Protein AF-A0A2D8F905-F1 (afdb_monomer_lite)

Foldseek 3Di:
DDDDDDDDDDPVVLVVVVVVDDPVVVLVCLVVVNCVVSDDDDDPVDDDPDDDPVSVVVVVVD

Secondary structure (DSSP, 8-state):
-----------HHHHHHHHTS-HHHHHHHHHTT-SGGGPPPPPTT---S----HHHHHHTT-

Sequence (62 aa):
MGLELVLLLVDRPRLATLLERTWDEVDTAMEATQLRHARPDADARLVRPFDIDAEAEWLDWS

Structure (mmCIF, N/CA/C/O backbone):
data_AF-A0A2D8F905-F1
#
_entry.id   AF-A0A2D8F905-F1
#
loop_
_atom_site.group_PDB
_atom_site.id
_atom_site.type_symbol
_atom_site.label_atom_id
_atom_site.label_alt_id
_atom_site.label_comp_id
_atom_site.label_asym_id
_atom_site.label_entity_id
_atom_site.label_seq_id
_atom_site.pdbx_PDB_ins_code
_atom_site.Cartn_x
_atom_site.Cartn_y
_atom_site.Cartn_z
_atom_site.occupancy
_atom_site.B_iso_or_equiv
_atom_site.auth_seq_id
_atom_site.auth_comp_id
_atom_site.auth_asym_id
_atom_site.auth_atom_id
_atom_site.pdbx_PDB_model_num
ATOM 1 N N . MET A 1 1 ? -0.246 15.559 -27.546 1.00 45.62 1 MET A N 1
ATOM 2 C CA . MET A 1 1 ? -0.942 15.058 -26.345 1.00 45.62 1 MET A CA 1
ATOM 3 C C . MET A 1 1 ? -0.970 13.548 -26.450 1.00 45.62 1 MET A C 1
ATOM 5 O O . MET A 1 1 ? -1.705 13.028 -27.280 1.00 45.62 1 MET A O 1
ATOM 9 N N . GLY A 1 2 ? -0.054 12.872 -25.757 1.00 63.62 2 GLY A N 1
ATOM 10 C CA . GLY A 1 2 ? -0.009 11.411 -25.740 1.00 63.62 2 GLY A CA 1
ATOM 11 C C . GLY A 1 2 ? -1.100 10.879 -24.818 1.00 63.62 2 GLY A C 1
ATOM 12 O O . GLY A 1 2 ? -1.369 11.485 -23.787 1.00 63.62 2 GLY A O 1
ATOM 13 N N . LEU A 1 3 ? -1.750 9.787 -25.208 1.00 58.75 3 LEU A N 1
ATOM 14 C CA . LEU A 1 3 ? -2.616 9.025 -24.312 1.00 58.75 3 LEU A CA 1
ATOM 15 C C . LEU A 1 3 ? -1.733 8.376 -23.240 1.00 58.75 3 LEU A C 1
ATOM 17 O O . LEU A 1 3 ? -0.963 7.470 -23.551 1.00 58.75 3 LEU A O 1
ATOM 21 N N . GLU A 1 4 ? -1.828 8.851 -22.001 1.00 65.50 4 GLU A N 1
ATOM 22 C CA . GLU A 1 4 ? -1.252 8.168 -20.843 1.00 65.50 4 GLU A CA 1
ATOM 23 C C . GLU A 1 4 ? -2.196 7.036 -20.431 1.00 65.50 4 GLU A C 1
ATOM 25 O O . GLU A 1 4 ? -3.352 7.258 -20.071 1.00 65.50 4 GLU A O 1
ATOM 30 N N . LEU A 1 5 ? -1.719 5.797 -20.548 1.00 65.69 5 LEU A N 1
ATOM 31 C CA . LEU A 1 5 ? -2.458 4.617 -20.121 1.00 65.69 5 LEU A CA 1
ATOM 32 C C . LEU A 1 5 ? -2.136 4.343 -18.649 1.00 65.69 5 LEU A C 1
ATOM 34 O O . LEU A 1 5 ? -1.026 3.925 -18.327 1.00 65.69 5 LEU A O 1
ATOM 38 N N . VAL A 1 6 ? -3.118 4.528 -17.768 1.00 64.94 6 VAL A N 1
ATOM 39 C CA . VAL A 1 6 ? -3.022 4.093 -16.369 1.00 64.94 6 VAL A CA 1
ATOM 40 C C . VAL A 1 6 ? -3.486 2.640 -16.289 1.00 64.94 6 VAL A C 1
ATOM 42 O O . VAL A 1 6 ? -4.669 2.344 -16.454 1.00 64.94 6 VAL A O 1
ATOM 45 N N . LEU A 1 7 ? -2.547 1.719 -16.074 1.00 68.88 7 LEU A N 1
ATOM 46 C CA . LEU A 1 7 ? -2.848 0.306 -15.859 1.00 68.88 7 LEU A CA 1
ATOM 47 C C . LEU A 1 7 ? -2.953 0.029 -14.357 1.00 68.88 7 LEU A C 1
ATOM 49 O O . LEU A 1 7 ? -1.967 0.154 -13.635 1.00 68.88 7 LEU A O 1
ATOM 53 N N . LEU A 1 8 ? -4.131 -0.399 -13.901 1.00 69.75 8 LEU A N 1
ATOM 54 C CA . LEU A 1 8 ? -4.332 -0.864 -12.531 1.00 69.75 8 LEU A CA 1
ATOM 55 C C . LEU A 1 8 ? -4.179 -2.387 -12.478 1.00 69.75 8 LEU A C 1
ATOM 57 O O . LEU A 1 8 ? -5.069 -3.127 -12.900 1.00 69.75 8 LEU A O 1
ATOM 61 N N . LEU A 1 9 ? -3.051 -2.855 -11.947 1.00 80.12 9 LEU A N 1
ATOM 62 C CA . LEU A 1 9 ? -2.908 -4.244 -11.529 1.00 80.12 9 LEU A CA 1
ATOM 63 C C . LEU A 1 9 ? -3.287 -4.390 -10.061 1.00 80.12 9 LEU A C 1
ATOM 65 O O . LEU A 1 9 ? -2.797 -3.657 -9.209 1.00 80.12 9 LEU A O 1
ATOM 69 N N . VAL A 1 10 ? -4.121 -5.386 -9.775 1.00 85.50 10 VAL A N 1
ATOM 70 C CA . VAL A 1 10 ? -4.571 -5.693 -8.418 1.00 85.50 10 VAL A CA 1
ATOM 71 C C . VAL A 1 10 ? -4.118 -7.096 -8.041 1.00 85.50 10 VAL A C 1
ATOM 73 O O . VAL A 1 10 ? -4.527 -8.079 -8.665 1.00 85.50 10 VAL A O 1
ATOM 76 N N . ASP A 1 11 ? -3.323 -7.191 -6.978 1.00 90.00 11 ASP A N 1
ATOM 77 C CA . ASP A 1 11 ? -3.076 -8.451 -6.282 1.00 90.00 11 ASP A CA 1
ATOM 78 C C . ASP A 1 11 ? -4.317 -8.789 -5.440 1.00 90.00 11 ASP A C 1
ATOM 80 O O . ASP A 1 11 ? -4.587 -8.172 -4.408 1.00 90.00 11 ASP A O 1
ATOM 84 N N . ARG A 1 12 ? -5.124 -9.736 -5.933 1.00 92.44 12 ARG A N 1
ATOM 85 C CA . ARG A 1 12 ? -6.412 -10.092 -5.318 1.00 92.44 12 ARG A CA 1
ATOM 86 C C . ARG A 1 12 ? -6.265 -10.617 -3.883 1.00 92.44 12 ARG A C 1
ATOM 88 O O . ARG A 1 12 ? -7.013 -10.129 -3.039 1.00 92.44 12 ARG A O 1
ATOM 95 N N . PRO A 1 13 ? -5.353 -11.566 -3.577 1.00 91.38 13 PRO A N 1
ATOM 96 C CA . PRO A 1 13 ? -5.108 -11.983 -2.198 1.00 91.38 13 PRO A CA 1
ATOM 97 C C . PRO A 1 13 ? -4.798 -10.819 -1.2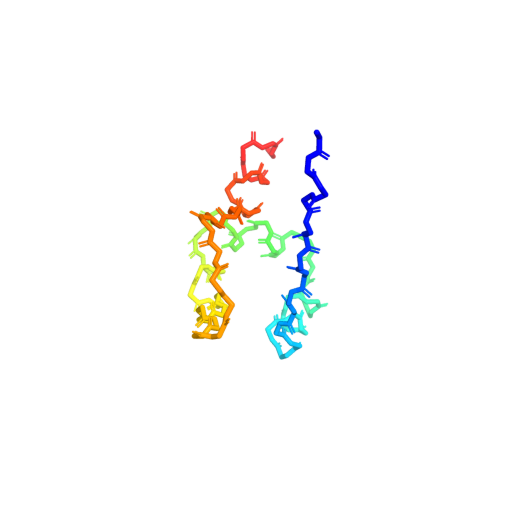56 1.00 91.38 13 PRO A C 1
ATOM 99 O O . PRO A 1 13 ? -5.404 -10.723 -0.194 1.00 91.38 13 PRO A O 1
ATOM 102 N N . ARG A 1 14 ? -3.900 -9.906 -1.644 1.00 90.00 14 ARG A N 1
ATOM 103 C CA . ARG A 1 14 ? -3.520 -8.766 -0.790 1.00 90.00 14 ARG A CA 1
ATOM 104 C C . ARG A 1 14 ? -4.649 -7.752 -0.635 1.00 90.00 14 ARG A C 1
ATOM 106 O O . ARG A 1 14 ? -4.817 -7.191 0.441 1.00 90.00 14 ARG A O 1
ATOM 113 N N . LEU A 1 15 ? -5.452 -7.540 -1.677 1.00 91.88 15 LEU A N 1
ATOM 114 C CA . LEU A 1 15 ? -6.644 -6.702 -1.565 1.00 91.88 15 LEU A CA 1
ATOM 115 C C . LEU A 1 15 ? -7.656 -7.308 -0.585 1.00 91.88 15 LEU A C 1
ATOM 117 O O . LEU A 1 15 ? -8.219 -6.583 0.227 1.00 91.88 15 LEU A O 1
ATOM 121 N N . ALA A 1 16 ? -7.871 -8.625 -0.624 1.00 93.44 16 ALA A N 1
ATOM 122 C CA . ALA A 1 16 ? -8.792 -9.284 0.297 1.00 93.44 16 ALA A CA 1
ATOM 123 C C . ALA A 1 16 ? -8.385 -9.072 1.766 1.00 93.44 16 ALA A C 1
ATOM 125 O O . ALA A 1 16 ? -9.239 -8.722 2.573 1.00 93.44 16 ALA A O 1
ATOM 126 N N . THR A 1 17 ? -7.091 -9.164 2.100 1.00 91.38 17 THR A N 1
ATOM 127 C CA . THR A 1 17 ? -6.626 -8.932 3.483 1.00 91.38 17 THR A CA 1
ATOM 128 C C . THR A 1 17 ? -6.803 -7.487 3.951 1.00 91.38 17 THR A C 1
ATOM 130 O O . THR A 1 17 ? -6.971 -7.247 5.145 1.00 91.38 17 THR A O 1
ATOM 133 N N . LEU A 1 18 ? -6.772 -6.511 3.036 1.00 92.06 18 LEU A N 1
ATOM 134 C CA . LEU A 1 18 ? -7.117 -5.122 3.349 1.00 92.06 18 LEU A CA 1
ATOM 135 C C . LEU A 1 18 ? -8.620 -4.961 3.589 1.00 92.06 18 LEU A C 1
ATOM 137 O O . LEU A 1 18 ? -9.010 -4.276 4.525 1.00 92.06 18 LEU A O 1
ATOM 141 N N . LEU A 1 19 ? -9.454 -5.614 2.776 1.00 93.81 19 LEU A N 1
ATOM 142 C CA . LEU A 1 19 ? -10.917 -5.545 2.879 1.00 93.81 19 LEU A CA 1
ATOM 143 C C . LEU A 1 19 ? -11.490 -6.290 4.096 1.00 93.81 19 LEU A C 1
ATOM 145 O O . LEU A 1 19 ? -12.649 -6.083 4.445 1.00 93.81 19 LEU A O 1
ATOM 149 N N . GLU A 1 20 ? -10.698 -7.146 4.740 1.00 95.62 20 GLU A N 1
ATOM 150 C CA . GLU A 1 20 ? -11.039 -7.796 6.012 1.00 95.62 20 GLU A CA 1
ATOM 151 C C . GLU A 1 20 ? -10.856 -6.875 7.232 1.00 95.62 20 GLU A C 1
ATOM 153 O O . GLU A 1 20 ? -11.271 -7.239 8.332 1.00 95.62 20 GLU A O 1
ATOM 158 N N . ARG A 1 21 ? -10.256 -5.691 7.051 1.00 95.06 21 ARG A N 1
ATOM 159 C CA . ARG A 1 21 ? -10.011 -4.702 8.108 1.00 95.06 21 ARG A CA 1
ATOM 160 C C . ARG A 1 21 ? -11.034 -3.573 8.059 1.00 95.06 21 ARG A C 1
ATOM 162 O O . ARG A 1 21 ? -11.524 -3.184 6.999 1.00 95.06 21 ARG A O 1
ATOM 169 N N . THR A 1 22 ? -11.327 -3.011 9.221 1.00 96.75 22 THR A N 1
ATOM 170 C CA . THR A 1 22 ? -12.037 -1.737 9.344 1.00 96.75 22 THR A CA 1
ATOM 171 C C . THR A 1 22 ? -11.148 -0.578 8.895 1.00 96.75 22 THR A C 1
ATOM 173 O O . THR A 1 22 ? -9.927 -0.700 8.825 1.00 96.75 22 THR A O 1
ATOM 176 N N . TRP A 1 23 ? -11.757 0.573 8.603 1.00 93.00 23 TRP A N 1
ATOM 177 C CA . TRP A 1 23 ? -11.002 1.744 8.156 1.00 93.00 23 TRP A CA 1
ATOM 178 C C . TRP A 1 23 ? -9.987 2.234 9.199 1.00 93.00 23 TRP A C 1
ATOM 180 O O . TRP A 1 23 ? -8.853 2.521 8.845 1.00 93.00 23 TRP A O 1
ATOM 190 N N . ASP A 1 24 ? -10.365 2.228 10.479 1.00 95.06 24 ASP A N 1
ATOM 191 C CA . ASP A 1 24 ? -9.508 2.618 11.610 1.00 95.06 24 ASP A CA 1
ATOM 192 C C . ASP A 1 24 ? -8.279 1.699 11.759 1.00 95.06 24 ASP A C 1
ATOM 194 O O . ASP A 1 24 ? -7.158 2.153 11.985 1.00 95.06 24 ASP A O 1
ATOM 198 N N . GLU A 1 25 ? -8.467 0.392 11.543 1.00 96.31 25 GLU A N 1
ATOM 199 C CA . GLU A 1 25 ? -7.370 -0.582 11.536 1.00 96.31 25 GLU A CA 1
ATOM 200 C C . GLU A 1 25 ? -6.431 -0.387 10.343 1.00 96.31 25 GLU A C 1
ATOM 202 O O . GLU A 1 25 ? -5.222 -0.585 10.476 1.00 96.31 25 GLU A O 1
ATOM 207 N N . VAL A 1 26 ? -6.968 -0.025 9.172 1.00 94.19 26 VAL A N 1
ATOM 208 C CA . VAL A 1 26 ? -6.156 0.284 7.987 1.00 94.19 26 VAL A CA 1
ATOM 209 C C . VAL A 1 26 ? -5.335 1.549 8.232 1.00 94.19 26 VAL A C 1
ATOM 211 O O . VAL A 1 26 ? -4.133 1.525 7.982 1.00 94.19 26 VAL A O 1
ATOM 214 N N . ASP A 1 27 ? -5.946 2.598 8.778 1.00 93.69 27 ASP A N 1
ATOM 215 C CA . ASP A 1 27 ? -5.297 3.880 9.075 1.00 93.69 27 ASP A CA 1
ATOM 216 C C . ASP A 1 27 ? -4.167 3.720 10.100 1.00 93.69 27 ASP A C 1
ATOM 218 O O . ASP A 1 27 ? -3.003 4.001 9.809 1.00 93.69 27 ASP A O 1
ATOM 222 N N . THR A 1 28 ? -4.471 3.083 11.235 1.00 95.25 28 THR A N 1
ATOM 223 C CA . THR A 1 28 ? -3.480 2.757 12.273 1.00 95.25 28 THR A CA 1
ATOM 224 C C . THR A 1 28 ? -2.320 1.924 11.711 1.00 95.25 28 THR A C 1
ATOM 226 O O . THR A 1 28 ? -1.153 2.135 12.052 1.00 95.25 28 THR A O 1
ATOM 229 N N . ALA A 1 29 ? -2.609 0.957 10.832 1.00 94.81 29 ALA A N 1
ATOM 230 C CA . ALA A 1 29 ? -1.578 0.125 10.217 1.00 94.81 29 ALA A CA 1
ATOM 231 C C . ALA A 1 29 ? -0.711 0.892 9.199 1.00 94.81 29 ALA A C 1
ATOM 233 O O . ALA A 1 29 ? 0.467 0.547 9.042 1.00 94.81 29 ALA A O 1
ATOM 234 N N . MET A 1 30 ? -1.258 1.904 8.513 1.00 94.56 30 MET A N 1
ATOM 235 C CA . MET A 1 30 ? -0.497 2.806 7.638 1.00 94.56 30 MET A CA 1
ATOM 236 C C . MET A 1 30 ? 0.445 3.692 8.453 1.00 94.56 30 MET A C 1
ATOM 238 O O . MET A 1 30 ? 1.643 3.708 8.168 1.00 94.56 30 MET A O 1
ATOM 242 N N . G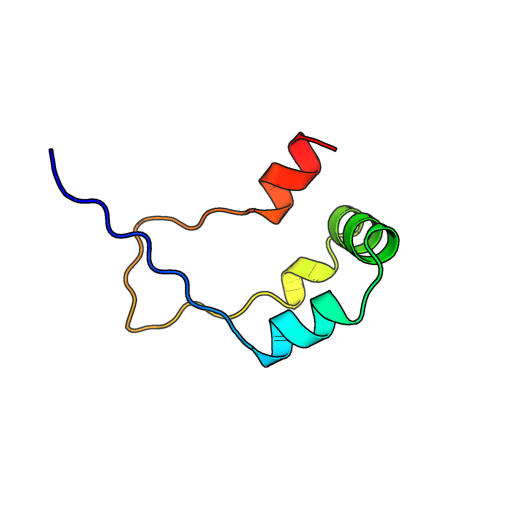LU A 1 31 ? -0.046 4.331 9.520 1.00 94.62 31 GLU A N 1
ATOM 243 C CA . GLU A 1 31 ? 0.785 5.139 10.429 1.00 94.62 31 GLU A CA 1
ATOM 244 C C . GLU A 1 31 ? 1.940 4.318 11.026 1.00 94.62 31 GLU A C 1
ATOM 246 O O . GLU A 1 31 ? 3.090 4.758 11.081 1.00 94.62 31 GLU A O 1
ATOM 251 N N . ALA A 1 32 ? 1.660 3.068 11.403 1.00 95.06 32 ALA A N 1
ATOM 252 C CA . ALA A 1 32 ? 2.657 2.137 11.924 1.00 95.06 32 ALA A CA 1
ATOM 253 C C . ALA A 1 32 ? 3.582 1.536 10.841 1.00 95.06 32 ALA A C 1
ATOM 255 O O . ALA A 1 32 ? 4.430 0.698 11.159 1.00 95.06 32 ALA A O 1
ATOM 256 N N . THR A 1 33 ? 3.438 1.928 9.567 1.00 92.50 33 THR A N 1
ATOM 257 C CA . THR A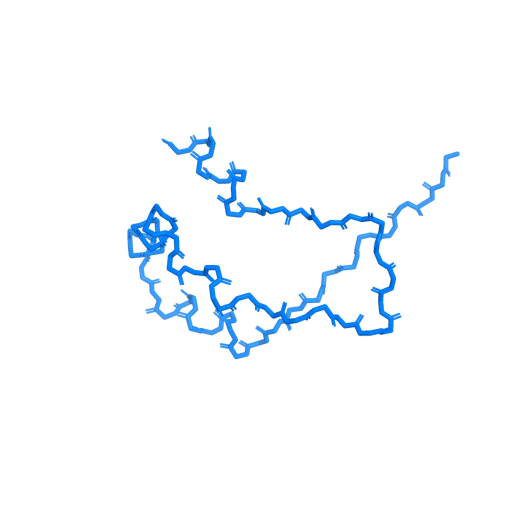 1 33 ? 4.226 1.426 8.422 1.00 92.50 33 THR A CA 1
ATOM 258 C C . THR A 1 33 ? 4.088 -0.096 8.201 1.00 92.50 33 THR A C 1
ATOM 260 O O . THR A 1 33 ? 4.924 -0.744 7.570 1.00 92.50 33 THR A O 1
ATOM 263 N N . GLN A 1 34 ? 3.014 -0.712 8.699 1.00 94.19 34 GLN A N 1
ATOM 264 C CA . GLN A 1 34 ? 2.838 -2.170 8.688 1.00 94.19 34 GLN A CA 1
ATOM 265 C C . GLN A 1 34 ? 2.328 -2.701 7.344 1.00 94.19 34 GLN A C 1
ATOM 267 O O . GLN A 1 34 ? 2.609 -3.848 6.985 1.00 94.19 34 GLN A O 1
ATOM 272 N N . LEU A 1 35 ? 1.612 -1.880 6.570 1.00 92.38 35 LEU A N 1
ATOM 273 C CA . LEU A 1 35 ? 1.057 -2.292 5.275 1.00 92.38 35 LEU A CA 1
ATOM 274 C C . LEU A 1 35 ? 2.112 -2.362 4.162 1.00 92.38 35 LEU A C 1
ATOM 276 O O . LEU A 1 35 ? 1.937 -3.106 3.194 1.00 92.38 35 LEU A O 1
ATOM 280 N N . ARG A 1 36 ? 3.252 -1.676 4.316 1.00 90.50 36 ARG A N 1
ATOM 281 C CA . ARG A 1 36 ? 4.317 -1.630 3.298 1.00 90.50 36 ARG A CA 1
ATOM 282 C C . ARG A 1 36 ? 4.902 -2.996 2.966 1.00 90.50 36 ARG A C 1
ATOM 284 O O . ARG A 1 36 ? 5.189 -3.278 1.805 1.00 90.50 36 ARG A O 1
ATOM 291 N N . HIS A 1 37 ? 5.024 -3.866 3.964 1.00 89.44 37 HIS A N 1
ATOM 292 C CA . HIS A 1 37 ? 5.512 -5.236 3.782 1.00 89.44 37 HIS A CA 1
ATOM 293 C C . HIS A 1 37 ? 4.548 -6.112 2.974 1.00 89.44 37 HIS A C 1
ATOM 295 O O . HIS A 1 37 ? 4.958 -7.109 2.385 1.00 89.44 37 HIS A O 1
ATOM 301 N N . ALA A 1 38 ? 3.271 -5.733 2.927 1.00 88.06 38 ALA A N 1
ATOM 302 C CA . ALA A 1 38 ? 2.244 -6.425 2.172 1.00 88.06 38 ALA A CA 1
ATOM 303 C C . ALA A 1 38 ? 2.087 -5.876 0.745 1.00 88.06 38 ALA A C 1
ATOM 305 O O . ALA A 1 38 ? 1.163 -6.302 0.059 1.00 88.06 38 ALA A O 1
ATOM 306 N N . ARG A 1 39 ? 2.970 -5.000 0.241 1.00 88.19 39 ARG A N 1
ATOM 307 C CA . ARG A 1 39 ? 2.920 -4.494 -1.147 1.00 88.19 39 ARG A CA 1
ATOM 308 C C . ARG A 1 39 ? 3.412 -5.541 -2.160 1.00 88.19 39 ARG A C 1
ATOM 310 O O . ARG A 1 39 ? 4.417 -6.202 -1.884 1.00 88.19 39 ARG A O 1
ATOM 317 N N . PRO A 1 40 ? 2.703 -5.760 -3.285 1.00 87.38 40 PRO A 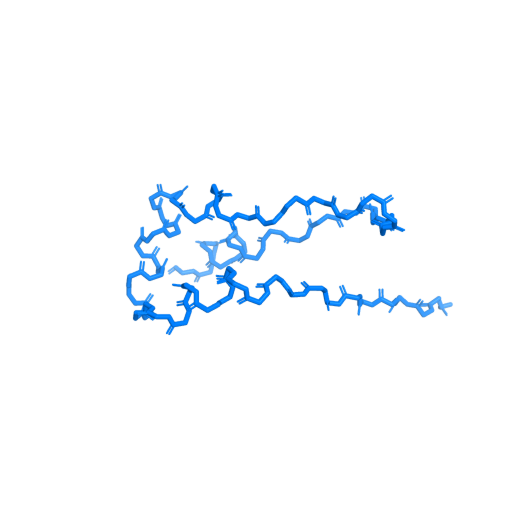N 1
ATOM 318 C CA . PRO A 1 40 ? 3.124 -6.720 -4.300 1.00 87.38 40 PRO A CA 1
ATOM 319 C C . PRO A 1 40 ? 4.435 -6.303 -4.957 1.00 87.38 40 PRO A C 1
ATOM 321 O O . PRO A 1 40 ? 4.703 -5.114 -5.135 1.00 87.38 40 PRO A O 1
ATOM 324 N N . ASP A 1 41 ? 5.229 -7.299 -5.338 1.00 86.44 41 ASP A N 1
ATOM 325 C CA . ASP A 1 41 ? 6.441 -7.076 -6.115 1.00 86.44 41 ASP A CA 1
ATOM 326 C C . ASP A 1 41 ? 6.094 -6.492 -7.489 1.00 86.44 41 ASP A C 1
ATOM 328 O O . ASP A 1 41 ? 5.014 -6.728 -8.041 1.00 86.44 41 ASP A O 1
ATOM 332 N N . ALA A 1 42 ? 7.023 -5.726 -8.059 1.00 83.31 42 ALA A N 1
ATOM 333 C CA . ALA A 1 42 ? 6.860 -5.194 -9.404 1.00 83.31 42 ALA A CA 1
ATOM 334 C C . ALA A 1 42 ? 6.776 -6.336 -10.432 1.00 83.31 42 ALA A C 1
ATOM 336 O O . ALA A 1 42 ? 7.604 -7.250 -10.439 1.00 83.31 42 ALA A O 1
ATOM 337 N N . ASP A 1 43 ? 5.794 -6.266 -11.333 1.00 85.06 43 ASP A N 1
ATOM 338 C CA . ASP A 1 43 ? 5.689 -7.222 -12.433 1.00 85.06 43 ASP A CA 1
ATOM 339 C C . ASP A 1 43 ? 6.803 -6.957 -13.457 1.00 85.06 43 ASP A C 1
ATOM 341 O O . ASP A 1 43 ? 6.906 -5.866 -14.020 1.00 85.06 43 ASP A O 1
ATOM 345 N N . ALA A 1 44 ? 7.625 -7.971 -13.735 1.00 86.25 44 ALA A N 1
ATOM 346 C CA . ALA A 1 44 ? 8.783 -7.852 -14.621 1.00 86.25 44 ALA A CA 1
ATOM 347 C C . ALA A 1 44 ? 8.433 -7.480 -16.077 1.00 86.25 44 ALA A C 1
ATOM 349 O O . ALA A 1 44 ? 9.310 -7.077 -16.841 1.00 86.25 44 ALA A O 1
ATOM 350 N N . ARG A 1 45 ? 7.171 -7.640 -16.492 1.00 85.31 45 ARG A N 1
ATOM 351 C CA . ARG A 1 45 ? 6.700 -7.334 -17.849 1.00 85.31 45 ARG A CA 1
ATOM 352 C C . ARG A 1 45 ? 6.149 -5.920 -17.976 1.00 85.31 45 ARG A C 1
ATOM 354 O O . ARG A 1 45 ? 6.008 -5.436 -19.099 1.00 85.31 45 ARG A O 1
ATOM 361 N N . LEU A 1 46 ? 5.799 -5.279 -16.864 1.00 82.31 46 LEU A N 1
ATOM 362 C CA . LEU A 1 46 ? 5.168 -3.966 -16.860 1.00 82.31 46 LEU A CA 1
ATOM 363 C C . LEU A 1 46 ? 6.183 -2.903 -16.476 1.00 82.31 46 LEU A C 1
ATOM 365 O O . LEU A 1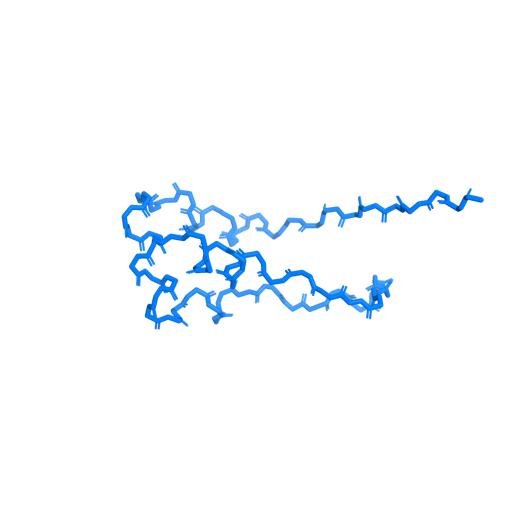 46 ? 6.401 -2.591 -15.308 1.00 82.31 46 LEU A O 1
ATOM 369 N N . VAL A 1 47 ? 6.800 -2.331 -17.506 1.00 80.38 47 VAL A N 1
ATOM 370 C CA . VAL A 1 47 ? 7.731 -1.219 -17.347 1.00 80.38 47 VAL A CA 1
ATOM 371 C C . VAL A 1 47 ? 6.936 0.039 -17.020 1.00 80.38 47 VAL A C 1
ATOM 373 O O . VAL A 1 47 ? 6.175 0.536 -17.851 1.00 80.38 47 VAL A O 1
ATOM 376 N N . ARG A 1 48 ? 7.133 0.560 -15.811 1.00 77.81 48 ARG A N 1
ATOM 377 C CA . ARG A 1 48 ? 6.551 1.818 -15.342 1.00 77.81 48 ARG A CA 1
ATOM 378 C C . ARG A 1 48 ? 7.660 2.819 -15.009 1.00 77.81 48 ARG A C 1
ATOM 380 O O . ARG A 1 48 ? 8.655 2.422 -14.405 1.00 77.81 48 ARG A O 1
ATOM 387 N N . PRO A 1 49 ? 7.526 4.093 -15.419 1.00 81.44 49 PRO A N 1
ATOM 388 C CA . PRO A 1 49 ? 8.538 5.114 -15.152 1.00 81.44 49 PRO A CA 1
ATOM 389 C C . PRO A 1 49 ? 8.567 5.554 -13.682 1.00 81.44 49 PRO A C 1
ATOM 391 O O . PRO A 1 49 ? 9.602 6.019 -13.214 1.00 81.44 49 PRO A O 1
ATOM 394 N N . PHE A 1 50 ? 7.451 5.411 -12.964 1.00 79.44 50 PHE A N 1
ATOM 395 C CA . PHE A 1 50 ? 7.324 5.696 -11.538 1.00 79.44 50 PHE A CA 1
ATOM 396 C C . PHE A 1 50 ? 6.175 4.883 -10.927 1.00 79.44 50 PHE A C 1
ATOM 398 O O . PHE A 1 50 ? 5.327 4.353 -11.648 1.00 79.44 50 PHE A O 1
ATOM 405 N N . ASP A 1 51 ? 6.168 4.809 -9.598 1.00 81.31 51 ASP A N 1
ATOM 406 C CA . ASP A 1 51 ? 5.090 4.258 -8.779 1.00 81.31 51 ASP A CA 1
ATOM 407 C C . ASP A 1 51 ? 4.462 5.377 -7.946 1.00 81.31 51 ASP A C 1
ATOM 409 O O . ASP A 1 51 ? 5.177 6.241 -7.437 1.00 81.31 51 ASP A O 1
ATOM 413 N N . ILE A 1 52 ? 3.135 5.359 -7.809 1.00 84.50 52 ILE A N 1
ATOM 414 C CA . ILE A 1 52 ? 2.409 6.266 -6.912 1.00 84.50 52 ILE A CA 1
ATOM 415 C C . ILE A 1 52 ? 2.261 5.566 -5.563 1.00 84.50 52 ILE A C 1
ATOM 417 O O . ILE A 1 52 ? 1.692 4.475 -5.486 1.00 84.50 52 ILE A O 1
ATOM 421 N N . ASP A 1 53 ? 2.777 6.184 -4.501 1.00 89.19 53 ASP A N 1
ATOM 422 C CA . ASP A 1 53 ? 2.624 5.680 -3.136 1.00 89.19 53 ASP A CA 1
ATOM 423 C C . ASP A 1 53 ? 1.332 6.232 -2.524 1.00 89.19 53 ASP A C 1
ATOM 425 O O . ASP A 1 53 ? 1.340 7.228 -1.807 1.00 89.19 53 ASP A O 1
ATOM 429 N N . ALA A 1 54 ? 0.212 5.572 -2.829 1.00 87.50 54 ALA A N 1
ATOM 430 C CA . ALA A 1 54 ? -1.108 5.978 -2.347 1.00 87.50 54 ALA A CA 1
ATOM 431 C C . ALA A 1 54 ? -1.221 5.993 -0.809 1.00 87.50 54 ALA A C 1
ATOM 433 O O . ALA A 1 54 ? -2.012 6.752 -0.265 1.00 87.50 54 ALA A O 1
ATOM 434 N N . GLU A 1 55 ? -0.433 5.172 -0.105 1.00 91.50 55 GLU A N 1
ATOM 435 C CA . GLU A 1 55 ? -0.372 5.185 1.363 1.00 91.50 55 GLU A CA 1
ATOM 436 C C . GLU A 1 55 ? 0.285 6.474 1.86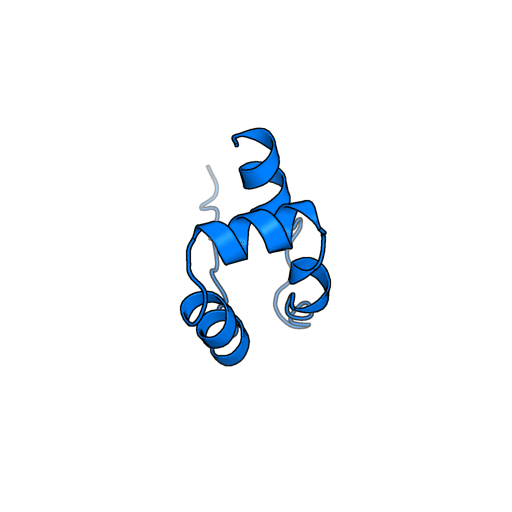8 1.00 91.50 55 GLU A C 1
ATOM 438 O O . GLU A 1 55 ? -0.211 7.079 2.809 1.00 91.50 55 GLU A O 1
ATOM 443 N N . ALA A 1 56 ? 1.373 6.919 1.230 1.00 92.12 56 ALA A N 1
ATOM 444 C CA . ALA A 1 56 ? 2.006 8.188 1.581 1.00 92.12 56 ALA A CA 1
ATOM 445 C C . ALA A 1 56 ? 1.088 9.382 1.271 1.00 92.12 56 ALA A C 1
ATOM 447 O O . ALA A 1 56 ? 0.932 10.255 2.114 1.00 92.12 56 ALA A O 1
ATOM 448 N N . GLU A 1 57 ? 0.435 9.384 0.103 1.00 91.31 57 GLU A N 1
ATOM 449 C CA . GLU A 1 57 ? -0.525 10.438 -0.255 1.00 91.31 57 GLU A CA 1
ATOM 450 C C . GLU A 1 57 ? -1.713 10.498 0.713 1.00 91.31 57 GLU A C 1
ATOM 452 O O . GLU A 1 57 ? -2.167 11.586 1.054 1.00 91.31 57 GLU A O 1
ATOM 457 N N . TRP A 1 58 ? -2.205 9.343 1.173 1.00 90.06 58 TRP A N 1
ATOM 458 C CA . TRP A 1 58 ? -3.266 9.284 2.175 1.00 90.06 58 TRP A CA 1
ATOM 459 C C . TRP A 1 58 ? -2.818 9.873 3.517 1.00 90.06 58 TRP A C 1
ATOM 461 O O . TRP A 1 58 ? -3.515 10.728 4.056 1.00 90.06 58 TRP A O 1
ATOM 471 N N . LEU A 1 59 ? -1.648 9.460 4.019 1.00 92.06 59 LEU A N 1
ATOM 472 C CA . LEU A 1 59 ? -1.096 9.941 5.292 1.00 92.06 59 LEU A CA 1
ATOM 473 C C . LEU A 1 59 ? -0.767 11.442 5.278 1.00 92.06 59 LEU A C 1
ATOM 475 O O . LEU A 1 59 ? -0.770 12.085 6.321 1.00 92.06 59 LEU A O 1
ATOM 479 N N . ASP A 1 60 ? -0.491 12.011 4.103 1.00 92.44 60 ASP A N 1
ATOM 480 C CA . ASP A 1 60 ? -0.313 13.457 3.942 1.00 92.44 60 ASP A CA 1
ATOM 481 C C . ASP A 1 60 ? -1.647 14.232 4.030 1.00 92.44 60 ASP A C 1
ATOM 483 O O . ASP A 1 60 ? -1.642 15.450 4.234 1.00 92.44 60 ASP A O 1
ATOM 487 N N . TRP A 1 61 ? -2.791 13.566 3.824 1.00 85.75 61 TRP A N 1
ATOM 488 C CA . TRP A 1 61 ? -4.129 14.177 3.838 1.00 85.75 61 TRP A CA 1
ATOM 489 C C . TRP A 1 61 ? -4.893 13.970 5.150 1.00 85.75 61 TRP A C 1
ATOM 491 O O . TRP A 1 61 ? -5.791 14.769 5.436 1.00 85.75 61 TRP A O 1
ATOM 501 N N . SER A 1 62 ? -4.590 12.895 5.883 1.00 76.31 62 SER A N 1
ATOM 502 C CA . SER A 1 62 ? -5.199 12.517 7.169 1.00 76.31 62 SER A CA 1
ATOM 503 C C . SER A 1 62 ? -4.704 13.383 8.324 1.00 76.31 62 SER A C 1
ATOM 505 O O . SER A 1 62 ? -5.560 13.863 9.103 1.00 76.31 62 SER A O 1
#

pLDDT: mean 86.02, std 10.48, range [45.62, 96.75]

Radius of gyration: 13.8 Å; chains: 1; bounding box: 21×27×39 Å